Protein AF-A0A447TQF1-F1 (afdb_monomer)

Solvent-accessible surface area (backbone atoms only — not comparable to full-atom values): 4967 Å² total; per-residue (Å²): 90,93,69,52,63,80,44,43,64,60,51,44,55,49,49,43,55,48,39,55,53,33,35,79,74,64,78,34,52,74,68,57,34,49,54,50,41,54,52,42,51,53,49,46,52,51,39,72,77,44,55,66,61,61,64,77,42,90,44,78,46,50,64,58,40,53,47,51,53,36,27,75,74,54,40,70,60,27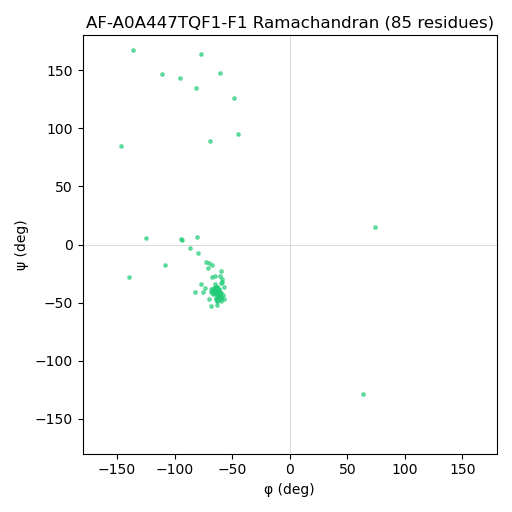,47,59,70,62,55,65,86,71,132

Structure (mmCIF, N/CA/C/O backbone):
data_AF-A0A447TQF1-F1
#
_entry.id   AF-A0A447TQF1-F1
#
loop_
_atom_site.group_PDB
_atom_site.id
_atom_site.type_symbol
_atom_site.label_atom_id
_atom_site.label_alt_id
_atom_site.label_comp_id
_atom_site.label_asym_id
_atom_site.label_entity_id
_atom_site.label_seq_id
_atom_site.pdbx_PDB_ins_code
_atom_site.Cartn_x
_atom_site.Cartn_y
_atom_site.Cartn_z
_atom_site.occupancy
_atom_site.B_iso_or_equiv
_atom_site.auth_seq_id
_atom_site.auth_comp_id
_atom_site.auth_asym_id
_atom_site.auth_atom_id
_atom_site.pdbx_PDB_model_num
ATOM 1 N N . MET A 1 1 ? 18.382 -3.025 -6.260 1.00 59.31 1 MET A N 1
ATOM 2 C CA . MET A 1 1 ? 17.794 -4.387 -6.142 1.00 59.31 1 MET A CA 1
ATOM 3 C C . MET A 1 1 ? 18.101 -5.251 -7.362 1.00 59.31 1 MET A C 1
ATOM 5 O O . MET A 1 1 ? 17.865 -4.792 -8.471 1.00 59.31 1 MET A O 1
ATOM 9 N N . ARG A 1 2 ? 18.617 -6.483 -7.214 1.00 61.31 2 ARG A N 1
ATOM 10 C CA . ARG A 1 2 ? 18.923 -7.359 -8.376 1.00 61.31 2 ARG A CA 1
ATOM 11 C C . ARG A 1 2 ? 17.987 -8.565 -8.564 1.00 61.31 2 ARG A C 1
ATOM 13 O O . ARG A 1 2 ? 17.938 -9.075 -9.679 1.00 61.31 2 ARG A O 1
ATOM 20 N N . PHE A 1 3 ? 17.217 -8.990 -7.554 1.00 63.16 3 PHE A N 1
ATOM 21 C CA . PHE A 1 3 ? 16.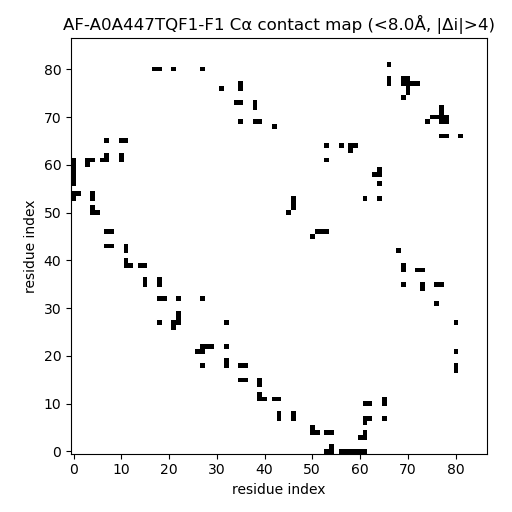375 -10.200 -7.659 1.00 63.16 3 PHE A CA 1
ATOM 22 C C . PHE A 1 3 ? 14.977 -10.089 -7.017 1.00 63.16 3 PHE A C 1
ATOM 24 O O . PHE A 1 3 ? 14.039 -10.702 -7.528 1.00 63.16 3 PHE A O 1
ATOM 31 N N . ASP A 1 4 ? 14.800 -9.249 -5.992 1.00 71.81 4 ASP A N 1
ATOM 32 C CA . ASP A 1 4 ? 13.580 -9.250 -5.160 1.00 71.81 4 ASP A CA 1
ATOM 33 C C . ASP A 1 4 ? 12.371 -8.534 -5.780 1.00 71.81 4 ASP A C 1
ATOM 35 O O . ASP A 1 4 ? 11.260 -8.668 -5.282 1.00 71.81 4 ASP A O 1
ATOM 39 N N . TYR A 1 5 ? 12.530 -7.847 -6.919 1.00 76.69 5 TYR A N 1
ATOM 40 C CA . TYR A 1 5 ? 11.402 -7.221 -7.633 1.00 76.69 5 TYR A CA 1
ATOM 41 C C . TYR A 1 5 ? 10.330 -8.238 -8.059 1.00 76.69 5 TYR A C 1
ATOM 43 O O . TYR A 1 5 ? 9.171 -7.885 -8.251 1.00 76.69 5 TYR A O 1
ATOM 51 N N . ARG A 1 6 ? 10.704 -9.519 -8.186 1.00 81.44 6 ARG A N 1
ATOM 52 C CA . ARG A 1 6 ? 9.770 -10.621 -8.462 1.00 81.44 6 ARG A CA 1
ATOM 53 C C . ARG A 1 6 ? 8.813 -10.896 -7.304 1.00 81.44 6 ARG A C 1
ATOM 55 O O . ARG A 1 6 ? 7.815 -11.572 -7.519 1.00 81.44 6 ARG A O 1
ATOM 62 N N . LEU A 1 7 ? 9.141 -10.411 -6.106 1.00 87.62 7 LEU A N 1
ATOM 63 C CA . LEU A 1 7 ? 8.323 -10.525 -4.903 1.00 87.62 7 LEU A CA 1
ATOM 64 C C . LEU A 1 7 ? 7.414 -9.307 -4.687 1.00 87.62 7 LEU A C 1
ATOM 66 O O . LEU A 1 7 ? 6.718 -9.248 -3.679 1.00 87.62 7 LEU A O 1
ATOM 70 N N . ALA A 1 8 ? 7.396 -8.345 -5.617 1.00 88.25 8 ALA A N 1
ATOM 71 C CA . ALA A 1 8 ? 6.600 -7.126 -5.498 1.00 88.25 8 ALA A CA 1
ATOM 72 C C . ALA A 1 8 ? 5.106 -7.410 -5.326 1.00 88.25 8 ALA A C 1
ATOM 74 O O . ALA A 1 8 ? 4.461 -6.817 -4.468 1.00 88.25 8 ALA A O 1
ATOM 75 N N . GLU A 1 9 ? 4.555 -8.350 -6.096 1.00 91.06 9 GLU A N 1
ATOM 76 C CA . GLU A 1 9 ? 3.141 -8.712 -5.970 1.00 91.06 9 GLU A CA 1
ATOM 77 C C . GLU A 1 9 ? 2.840 -9.326 -4.596 1.00 91.06 9 GLU A C 1
ATOM 79 O O . GLU A 1 9 ? 1.829 -9.005 -3.976 1.00 91.06 9 GLU A O 1
ATOM 84 N N . GLN A 1 10 ? 3.732 -10.181 -4.095 1.00 92.50 10 GLN A N 1
ATOM 85 C CA . GLN A 1 10 ? 3.601 -10.834 -2.796 1.00 92.50 10 GLN A CA 1
ATOM 86 C C . GLN A 1 10 ? 3.704 -9.822 -1.651 1.00 92.50 10 GLN A C 1
ATOM 88 O O . GLN A 1 10 ? 2.912 -9.901 -0.712 1.00 92.50 10 GLN A O 1
ATOM 93 N N . ASP A 1 11 ? 4.632 -8.867 -1.736 1.00 91.06 11 ASP A N 1
ATOM 94 C CA . ASP A 1 11 ? 4.798 -7.806 -0.739 1.00 91.06 11 ASP A CA 1
ATOM 95 C C . ASP A 1 11 ? 3.582 -6.863 -0.710 1.00 91.06 11 ASP A C 1
ATOM 97 O O . ASP A 1 11 ? 3.053 -6.556 0.360 1.00 91.06 11 ASP A O 1
ATOM 101 N N . ILE A 1 12 ? 3.040 -6.504 -1.880 1.00 92.00 12 ILE A N 1
ATOM 102 C CA . ILE A 1 12 ? 1.820 -5.692 -2.000 1.00 92.00 12 ILE A CA 1
ATOM 103 C C . ILE A 1 12 ? 0.609 -6.421 -1.403 1.00 92.00 12 ILE A C 1
ATOM 105 O O . ILE A 1 12 ? -0.117 -5.854 -0.584 1.00 92.00 12 ILE A O 1
ATOM 109 N N . VAL A 1 13 ? 0.394 -7.692 -1.758 1.00 92.88 13 VAL A N 1
ATOM 110 C CA . VAL A 1 13 ? -0.715 -8.494 -1.208 1.00 92.88 13 VAL A CA 1
ATOM 111 C C . VAL A 1 13 ? -0.557 -8.685 0.304 1.00 92.88 13 VAL A C 1
ATOM 113 O O . VAL A 1 13 ? -1.534 -8.564 1.049 1.00 92.88 13 VAL A O 1
ATOM 116 N N . GLY A 1 14 ? 0.670 -8.928 0.773 1.00 92.94 14 GLY A N 1
ATOM 117 C CA . GLY A 1 14 ? 0.994 -8.990 2.196 1.00 92.94 14 GLY A CA 1
ATOM 118 C C . GLY A 1 14 ? 0.678 -7.680 2.919 1.00 92.94 14 GLY A C 1
ATOM 119 O O . GLY A 1 14 ? 0.068 -7.703 3.988 1.00 92.94 14 GLY A O 1
ATOM 120 N N . SER A 1 15 ? 0.986 -6.541 2.299 1.00 92.38 15 SER A N 1
ATOM 121 C CA . SER A 1 15 ? 0.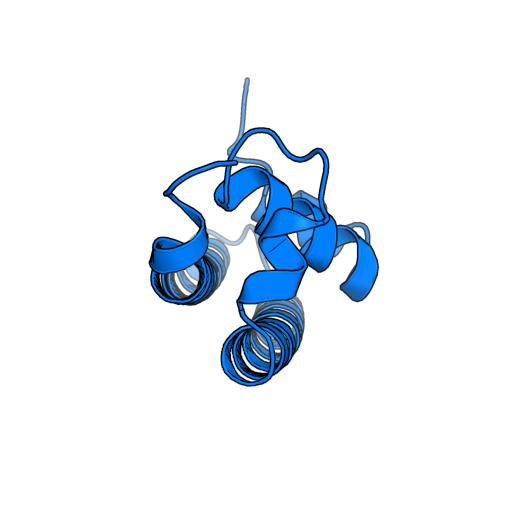675 -5.208 2.826 1.00 92.38 15 SER A CA 1
ATOM 122 C C . SER A 1 15 ? -0.833 -4.947 2.911 1.00 92.38 15 SER A C 1
ATOM 124 O O . SER A 1 15 ? -1.302 -4.380 3.900 1.00 92.38 15 SER A O 1
ATOM 126 N N . VAL A 1 16 ? -1.630 -5.426 1.945 1.00 93.44 16 VAL A N 1
ATOM 127 C CA . VAL A 1 16 ? -3.102 -5.359 2.024 1.00 93.44 16 VAL A CA 1
ATOM 128 C C . VAL A 1 16 ? -3.609 -6.178 3.210 1.00 93.44 16 VAL A C 1
ATOM 130 O O . VAL A 1 16 ? -4.401 -5.676 4.010 1.00 93.44 16 VAL A O 1
ATOM 133 N N . ALA A 1 17 ? -3.140 -7.418 3.366 1.00 93.62 17 ALA A N 1
ATOM 134 C CA . ALA A 1 17 ? -3.528 -8.268 4.491 1.00 93.62 17 ALA A CA 1
ATOM 135 C C . ALA A 1 17 ? -3.135 -7.643 5.843 1.00 93.62 17 ALA A C 1
ATOM 137 O O . ALA A 1 17 ? -3.935 -7.636 6.781 1.00 93.62 17 ALA A O 1
ATOM 138 N N . TRP A 1 18 ? -1.941 -7.053 5.922 1.00 92.88 18 TRP A N 1
ATOM 139 C CA . TRP A 1 18 ? -1.473 -6.335 7.104 1.00 92.88 18 TRP A CA 1
ATOM 140 C C . TRP A 1 18 ? -2.339 -5.114 7.424 1.00 92.88 18 TRP A C 1
ATOM 142 O O . TRP A 1 18 ? -2.758 -4.949 8.568 1.00 92.88 18 TRP A O 1
ATOM 152 N N . SER A 1 19 ? -2.703 -4.308 6.421 1.00 92.75 19 SER A N 1
ATOM 153 C CA . SER A 1 19 ? -3.593 -3.155 6.619 1.00 92.75 19 SER A CA 1
ATOM 154 C C . SER A 1 19 ? -4.941 -3.560 7.231 1.00 92.75 19 SER A C 1
ATOM 156 O O . SER A 1 19 ? -5.457 -2.870 8.108 1.00 92.75 19 SER A O 1
ATOM 158 N N . LYS A 1 20 ? -5.478 -4.729 6.851 1.00 93.25 20 LYS A N 1
ATOM 159 C CA . LYS A 1 20 ? -6.706 -5.294 7.434 1.00 93.25 20 LYS A CA 1
ATOM 160 C C . LYS A 1 20 ? -6.501 -5.709 8.888 1.00 93.25 20 LYS A C 1
ATOM 162 O O . LYS A 1 20 ? -7.367 -5.441 9.716 1.00 93.25 20 LYS A O 1
ATOM 167 N N . ALA A 1 21 ? -5.354 -6.301 9.221 1.00 93.00 21 ALA A N 1
ATOM 168 C CA . ALA A 1 21 ? -5.005 -6.619 10.605 1.00 93.00 21 ALA A CA 1
ATOM 169 C C . ALA A 1 21 ? -4.873 -5.354 11.473 1.00 93.00 21 ALA A C 1
ATOM 171 O O . ALA A 1 21 ? -5.319 -5.346 12.614 1.00 93.00 21 ALA A O 1
ATOM 172 N N . LEU A 1 22 ? -4.345 -4.253 10.934 1.00 91.56 22 LEU A N 1
ATOM 173 C CA . LEU A 1 22 ? -4.250 -2.985 11.666 1.00 91.56 22 LEU A CA 1
ATOM 174 C C . LEU A 1 22 ? -5.619 -2.372 12.009 1.00 91.56 22 LEU A C 1
ATOM 176 O O . LEU A 1 22 ? -5.733 -1.673 13.018 1.00 91.56 22 LEU A O 1
ATOM 180 N N . VAL A 1 23 ? -6.667 -2.655 11.228 1.00 93.69 23 VAL A N 1
ATOM 181 C CA . VAL A 1 23 ? -8.046 -2.268 11.580 1.00 93.69 23 VAL A CA 1
ATOM 182 C C . VAL A 1 23 ? -8.548 -3.053 12.785 1.00 93.69 23 VAL A C 1
ATOM 184 O O . VAL A 1 23 ? -9.178 -2.478 13.670 1.00 93.69 23 VAL A O 1
ATOM 187 N N . THR A 1 24 ? -8.253 -4.356 12.863 1.00 92.88 24 THR A N 1
ATOM 188 C CA . THR A 1 24 ? -8.763 -5.200 13.959 1.00 92.88 24 THR A CA 1
ATOM 189 C C . THR A 1 24 ? -8.171 -4.822 15.315 1.00 92.88 24 THR A C 1
ATOM 191 O O . THR A 1 24 ? -8.838 -4.987 16.334 1.00 92.88 24 THR A O 1
ATOM 194 N N . VAL A 1 25 ? -6.957 -4.265 15.328 1.00 92.69 25 VAL A N 1
ATOM 195 C CA . VAL A 1 25 ? -6.297 -3.739 16.535 1.00 92.69 25 VAL A CA 1
ATOM 196 C C . VAL A 1 25 ? -6.517 -2.234 16.748 1.00 92.69 25 VAL A C 1
ATOM 198 O O . VAL A 1 25 ? -5.950 -1.661 17.674 1.00 92.69 25 VAL A O 1
ATOM 201 N N . GLY A 1 26 ? -7.338 -1.583 15.914 1.00 90.38 26 GLY A N 1
ATOM 202 C CA . GLY A 1 26 ? -7.717 -0.174 16.067 1.00 90.38 26 GLY A CA 1
ATOM 203 C C . GLY A 1 26 ? -6.630 0.844 15.707 1.00 90.38 26 GLY A C 1
ATOM 204 O O . GLY A 1 26 ? -6.756 2.014 16.061 1.00 90.38 26 GLY A O 1
ATOM 205 N N . VAL A 1 27 ? -5.568 0.428 15.010 1.00 90.88 27 VAL A N 1
ATOM 206 C CA . VAL A 1 27 ? -4.526 1.340 14.507 1.00 90.88 27 VAL A CA 1
ATOM 207 C C . VAL A 1 27 ? -5.039 2.114 13.293 1.00 90.88 27 VAL A C 1
ATOM 209 O O . VAL A 1 27 ? -4.788 3.314 13.183 1.00 90.88 27 VAL A O 1
ATOM 212 N N . LEU A 1 28 ? -5.774 1.447 12.400 1.00 92.12 28 LEU A N 1
ATOM 213 C CA . LEU A 1 28 ? -6.407 2.058 11.231 1.00 92.12 28 LEU A CA 1
ATOM 214 C C . LEU A 1 28 ? -7.929 2.076 11.369 1.00 92.12 28 LEU A C 1
ATOM 216 O O . LEU A 1 28 ? -8.529 1.145 11.907 1.00 92.12 28 LEU A O 1
ATOM 220 N N . THR A 1 29 ? -8.567 3.112 10.831 1.00 94.81 29 THR A N 1
ATOM 221 C CA . THR A 1 29 ? -10.012 3.088 10.580 1.00 94.81 29 THR A CA 1
ATOM 222 C C . THR A 1 29 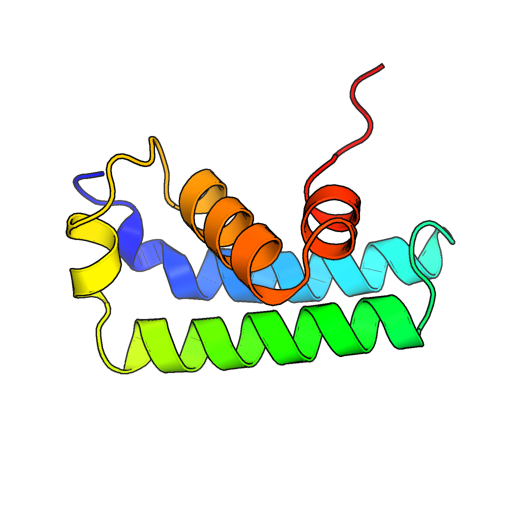? -10.330 2.256 9.333 1.00 94.81 29 THR A C 1
ATOM 224 O O . THR A 1 29 ? -9.457 1.976 8.509 1.00 94.81 29 THR A O 1
ATOM 227 N N . ALA A 1 30 ? -11.596 1.866 9.163 1.00 94.06 30 ALA A N 1
ATOM 228 C CA . ALA A 1 30 ? -12.032 1.157 7.960 1.00 94.06 30 ALA A CA 1
ATOM 229 C C . ALA A 1 30 ? -11.830 1.998 6.683 1.00 94.06 30 ALA A C 1
ATOM 231 O O . ALA A 1 30 ? -11.405 1.466 5.660 1.00 94.06 30 ALA A O 1
ATOM 232 N N . ASP A 1 31 ? -12.073 3.311 6.748 1.00 94.50 31 ASP A N 1
ATOM 233 C CA . ASP A 1 31 ? -11.831 4.231 5.630 1.00 94.50 31 ASP A CA 1
ATOM 234 C C . ASP A 1 31 ? -10.338 4.365 5.300 1.00 94.50 31 ASP A C 1
ATOM 236 O O . ASP A 1 31 ? -9.955 4.315 4.132 1.00 94.50 31 ASP A O 1
ATOM 240 N N . GLU A 1 32 ? -9.482 4.476 6.319 1.00 93.06 32 GLU A N 1
ATOM 241 C CA . GLU A 1 32 ? -8.024 4.501 6.158 1.00 93.06 32 GLU A CA 1
ATOM 242 C C . GLU A 1 32 ? -7.511 3.208 5.504 1.00 93.06 32 GLU A C 1
ATOM 244 O O . GLU A 1 32 ? -6.709 3.243 4.570 1.00 93.06 32 GLU A O 1
ATOM 249 N N . GLN A 1 33 ? -8.004 2.052 5.949 1.00 94.75 33 GLN A N 1
ATOM 250 C CA . GLN A 1 33 ? -7.638 0.769 5.356 1.00 94.75 33 GLN A CA 1
ATOM 251 C C . GLN A 1 33 ? -8.106 0.654 3.908 1.00 94.75 33 GLN A C 1
ATOM 253 O O . GLN A 1 33 ? -7.348 0.181 3.063 1.00 94.75 33 GLN A O 1
ATOM 258 N N . ARG A 1 34 ? -9.318 1.123 3.603 1.00 94.94 34 ARG A N 1
ATOM 259 C CA . ARG A 1 34 ? -9.839 1.126 2.238 1.00 94.94 34 ARG A CA 1
ATOM 260 C C . ARG A 1 34 ? -8.981 1.984 1.307 1.00 94.94 34 ARG A C 1
ATOM 262 O O . ARG A 1 34 ? -8.645 1.528 0.220 1.00 94.94 34 ARG A O 1
ATOM 269 N N . GLN A 1 35 ? -8.575 3.178 1.741 1.00 94.12 35 GLN A N 1
ATOM 270 C CA . GLN A 1 35 ? -7.680 4.042 0.960 1.00 94.12 35 GLN A CA 1
ATOM 271 C C . GLN A 1 35 ? -6.316 3.383 0.708 1.00 94.12 35 GLN A C 1
ATOM 273 O O . GLN A 1 35 ? -5.782 3.468 -0.398 1.00 94.12 35 GLN A O 1
ATOM 278 N N . LEU A 1 36 ? -5.762 2.694 1.711 1.00 93.25 36 LEU A N 1
ATOM 279 C CA . LEU A 1 36 ? -4.519 1.932 1.563 1.00 93.25 36 LEU A CA 1
ATOM 280 C C . LEU A 1 36 ? -4.666 0.778 0.573 1.00 93.25 36 LEU A C 1
ATOM 282 O O . LEU A 1 36 ? -3.808 0.602 -0.287 1.00 93.25 36 LEU A O 1
ATOM 286 N N . GLU A 1 37 ? -5.745 0.004 0.676 1.00 95.00 37 GLU A N 1
ATOM 287 C CA . GLU A 1 37 ? -6.018 -1.114 -0.227 1.00 95.00 37 GLU A CA 1
ATOM 288 C C . GLU A 1 37 ? -6.232 -0.637 -1.667 1.00 95.00 37 GLU A C 1
ATOM 290 O O . GLU A 1 37 ? -5.696 -1.239 -2.594 1.00 95.00 37 GLU A O 1
ATOM 295 N N . GLU A 1 38 ? -6.945 0.471 -1.873 1.00 95.38 38 GLU A N 1
ATOM 296 C CA . GLU A 1 38 ? -7.100 1.088 -3.194 1.00 95.38 38 GLU A CA 1
ATOM 297 C C . GLU A 1 38 ? -5.738 1.517 -3.771 1.00 95.38 38 GLU A C 1
ATOM 299 O O . GLU A 1 38 ? -5.415 1.166 -4.908 1.00 95.38 38 GLU A O 1
ATOM 304 N N . ALA A 1 39 ? -4.888 2.184 -2.984 1.00 94.19 39 ALA A N 1
ATOM 305 C CA . ALA A 1 39 ? -3.554 2.596 -3.427 1.00 94.19 39 ALA A CA 1
ATOM 306 C C . ALA A 1 39 ? -2.617 1.410 -3.723 1.00 94.19 39 ALA A C 1
ATOM 308 O O . ALA A 1 39 ? -1.883 1.438 -4.715 1.00 94.19 39 ALA A O 1
ATOM 309 N N . LEU A 1 40 ? -2.658 0.363 -2.894 1.00 94.25 40 LEU A N 1
ATOM 310 C CA . LEU A 1 40 ? -1.897 -0.876 -3.080 1.00 94.25 40 LEU A CA 1
ATOM 311 C C . LEU A 1 40 ? -2.349 -1.638 -4.329 1.00 94.25 40 LEU A C 1
ATOM 313 O O . LEU A 1 40 ? -1.508 -2.129 -5.074 1.00 94.25 40 LEU A O 1
ATOM 317 N N . ASN A 1 41 ? -3.654 -1.697 -4.601 1.00 94.31 41 ASN A N 1
ATOM 318 C CA . ASN A 1 41 ? -4.177 -2.324 -5.816 1.00 94.31 41 ASN A CA 1
ATOM 319 C C . ASN A 1 41 ? -3.775 -1.547 -7.076 1.00 94.31 41 ASN A C 1
ATOM 321 O O . ASN A 1 41 ? -3.391 -2.156 -8.070 1.00 94.31 41 ASN A O 1
ATOM 325 N N . VAL A 1 42 ? -3.791 -0.211 -7.034 1.00 94.38 42 VAL A N 1
ATOM 326 C CA . VAL A 1 42 ? -3.263 0.607 -8.139 1.00 94.38 42 VAL A CA 1
ATOM 327 C C . VAL A 1 42 ? -1.773 0.328 -8.352 1.00 94.38 42 VAL A C 1
ATOM 329 O O . VAL A 1 42 ? -1.341 0.134 -9.486 1.00 94.38 42 VAL A O 1
ATOM 332 N N . LEU A 1 43 ? -0.990 0.257 -7.271 1.00 92.44 43 LEU A N 1
ATOM 333 C CA . LEU A 1 43 ? 0.431 -0.078 -7.351 1.00 92.44 43 LEU A CA 1
ATOM 334 C C . LEU A 1 43 ? 0.658 -1.489 -7.917 1.00 92.44 43 LEU A C 1
ATOM 336 O O . LEU A 1 43 ? 1.579 -1.687 -8.705 1.00 92.44 43 LEU A O 1
ATOM 340 N N . LEU A 1 44 ? -0.190 -2.458 -7.563 1.00 93.12 44 LEU A N 1
ATOM 341 C CA . LEU A 1 44 ? -0.125 -3.821 -8.091 1.00 93.12 44 LEU A CA 1
ATOM 342 C C . LEU A 1 44 ? -0.284 -3.840 -9.612 1.00 93.12 44 LEU A C 1
ATOM 344 O O . LEU A 1 44 ? 0.496 -4.486 -10.309 1.00 93.12 44 LEU A O 1
ATOM 348 N N . GLU A 1 45 ? -1.270 -3.109 -10.128 1.00 94.06 45 GLU A N 1
ATOM 349 C CA . GLU A 1 45 ? -1.518 -3.015 -11.566 1.00 94.06 45 GLU A CA 1
ATOM 350 C C . GLU A 1 45 ? -0.372 -2.287 -12.290 1.00 94.06 45 GLU A C 1
ATOM 352 O O . GLU A 1 45 ? 0.057 -2.728 -13.357 1.00 94.06 45 GLU A O 1
ATOM 357 N N . GLU A 1 46 ? 0.204 -1.239 -11.687 1.00 91.44 46 GLU A N 1
ATOM 358 C CA . GLU A 1 46 ? 1.410 -0.571 -12.204 1.00 91.44 46 GLU A CA 1
ATOM 359 C C . GLU A 1 46 ? 2.599 -1.543 -12.288 1.00 91.44 46 GLU A C 1
ATOM 361 O O . GLU A 1 46 ? 3.292 -1.595 -13.310 1.00 91.44 46 GLU A O 1
ATOM 366 N N . VAL A 1 47 ? 2.826 -2.339 -11.239 1.00 90.69 47 VAL A N 1
ATOM 367 C CA . VAL A 1 47 ? 3.889 -3.3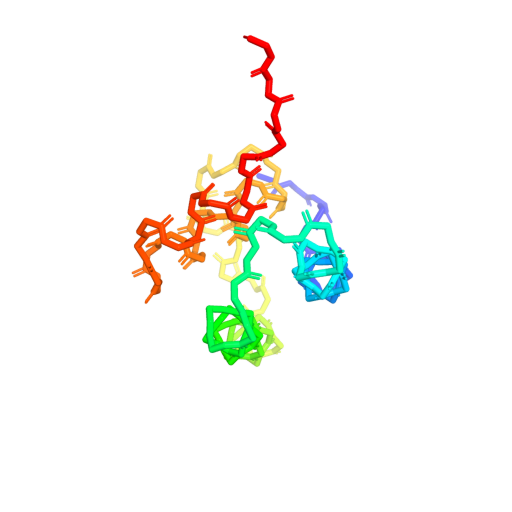55 -11.191 1.00 90.69 47 VAL A CA 1
ATOM 368 C C . VAL A 1 47 ? 3.657 -4.450 -12.228 1.00 90.69 47 VAL A C 1
ATOM 370 O O . VAL A 1 47 ? 4.604 -4.846 -12.901 1.00 90.69 47 VAL A O 1
ATOM 373 N N . ARG A 1 48 ? 2.419 -4.916 -12.413 1.00 89.56 48 ARG A N 1
ATOM 374 C CA . ARG A 1 48 ? 2.080 -5.923 -13.433 1.00 89.56 48 ARG A CA 1
ATOM 375 C C . ARG A 1 48 ? 2.282 -5.406 -14.849 1.00 89.56 48 ARG A C 1
ATOM 377 O O . ARG A 1 48 ? 2.792 -6.134 -15.698 1.00 89.56 48 ARG A O 1
ATOM 384 N N . ALA A 1 49 ? 1.908 -4.153 -15.099 1.00 92.62 49 ALA A N 1
ATOM 385 C CA . ALA A 1 49 ? 2.082 -3.517 -16.398 1.00 92.62 49 ALA A CA 1
ATOM 386 C C . ALA A 1 49 ? 3.563 -3.276 -16.728 1.00 92.62 49 ALA A C 1
ATOM 388 O O . ALA A 1 49 ? 3.975 -3.433 -17.878 1.00 92.62 49 ALA A O 1
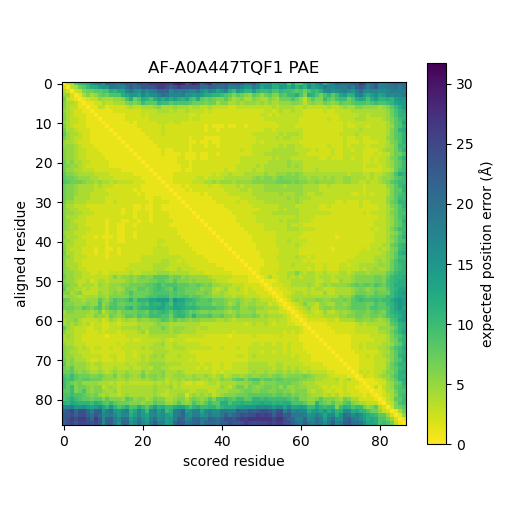ATOM 389 N N . ASN A 1 50 ? 4.374 -2.904 -15.733 1.00 89.44 50 ASN A N 1
ATOM 390 C CA . ASN A 1 50 ? 5.803 -2.675 -15.912 1.00 89.44 50 ASN A CA 1
ATOM 391 C C . ASN A 1 50 ? 6.610 -3.070 -14.660 1.00 89.44 50 ASN A C 1
ATOM 393 O O . ASN A 1 50 ? 6.967 -2.202 -13.857 1.00 89.44 50 ASN A O 1
ATOM 397 N N . PRO A 1 51 ? 6.980 -4.352 -14.502 1.00 84.44 51 PRO A N 1
ATOM 398 C CA . PRO A 1 51 ? 7.722 -4.812 -13.325 1.00 84.44 51 PRO A CA 1
ATOM 399 C C . PRO A 1 51 ? 9.172 -4.309 -13.314 1.00 84.44 51 PRO A C 1
ATOM 401 O O . PRO A 1 51 ? 9.812 -4.245 -12.266 1.00 84.44 51 PRO A O 1
ATOM 404 N N . GLN A 1 52 ? 9.705 -3.907 -14.473 1.00 84.31 52 GLN A N 1
ATOM 405 C CA . GLN A 1 52 ? 11.069 -3.391 -14.592 1.00 84.31 52 GLN A CA 1
ATOM 406 C C . GLN A 1 52 ? 11.228 -1.984 -14.001 1.00 84.31 52 GLN A C 1
ATOM 408 O O . GLN A 1 52 ? 12.356 -1.580 -13.728 1.00 84.31 52 GLN A O 1
ATOM 413 N N . GLN A 1 53 ? 10.134 -1.257 -13.739 1.00 83.56 53 GLN A N 1
ATOM 414 C CA . GLN A 1 53 ? 10.190 0.067 -13.106 1.00 83.56 53 GLN A CA 1
ATOM 415 C C . GLN A 1 53 ? 10.864 0.036 -11.722 1.00 83.56 53 GLN A C 1
ATOM 417 O O . GLN A 1 53 ? 11.506 1.000 -11.317 1.00 83.56 53 GLN A O 1
ATOM 422 N N . ILE A 1 54 ? 10.758 -1.092 -11.009 1.00 84.44 54 ILE A N 1
ATOM 423 C CA . ILE A 1 54 ? 11.366 -1.295 -9.687 1.00 84.44 54 ILE A CA 1
ATOM 424 C C . ILE A 1 54 ? 12.897 -1.255 -9.796 1.00 84.44 54 ILE A C 1
ATOM 426 O O . ILE A 1 54 ? 13.576 -0.736 -8.916 1.00 84.44 54 ILE A O 1
ATOM 430 N N . LEU A 1 55 ? 13.451 -1.743 -10.913 1.00 81.88 55 LEU A N 1
ATOM 431 C CA . LEU A 1 55 ? 14.896 -1.764 -11.164 1.00 81.88 55 LEU A CA 1
ATOM 432 C C . LEU A 1 55 ? 15.486 -0.368 -11.395 1.00 81.88 55 LEU A C 1
ATOM 434 O O . LEU A 1 55 ? 16.703 -0.217 -11.344 1.00 81.88 55 LEU A O 1
ATOM 438 N N . GLN A 1 56 ? 14.643 0.633 -11.661 1.00 81.75 56 GLN A N 1
ATOM 439 C CA . GLN A 1 56 ? 15.049 2.031 -11.825 1.00 81.75 56 GLN A CA 1
ATOM 440 C C . GLN A 1 56 ? 15.112 2.784 -10.489 1.00 81.75 56 GLN A C 1
ATOM 442 O O . GLN A 1 56 ? 15.458 3.961 -10.474 1.00 81.75 56 GLN A O 1
ATOM 447 N N . SER A 1 57 ? 14.744 2.137 -9.380 1.00 82.25 57 SER A N 1
ATOM 448 C CA . SER A 1 57 ? 14.772 2.736 -8.051 1.00 82.25 57 SER A CA 1
ATOM 449 C C . SER A 1 57 ? 16.062 2.408 -7.302 1.00 82.25 57 SER A C 1
ATOM 451 O O . SER A 1 57 ? 16.553 1.278 -7.347 1.00 82.25 57 SER A O 1
ATOM 453 N N . ASP A 1 58 ? 16.538 3.389 -6.535 1.00 81.50 58 ASP A N 1
ATOM 454 C CA . ASP A 1 58 ? 17.654 3.252 -5.593 1.00 81.50 58 ASP A CA 1
ATOM 455 C C . ASP A 1 58 ? 17.249 2.613 -4.253 1.00 81.50 58 ASP A C 1
ATOM 457 O O . ASP A 1 58 ? 18.056 2.560 -3.326 1.00 81.50 58 ASP A O 1
ATOM 461 N N . ALA A 1 59 ? 16.006 2.138 -4.116 1.00 82.50 59 ALA A N 1
ATOM 462 C CA . ALA A 1 59 ? 15.564 1.478 -2.895 1.00 82.50 59 ALA A CA 1
ATOM 463 C C . ALA A 1 59 ? 16.392 0.206 -2.597 1.00 82.50 59 ALA A C 1
ATOM 465 O O . ALA A 1 59 ? 16.869 -0.497 -3.500 1.00 82.50 59 ALA A O 1
ATOM 466 N N . GLU A 1 60 ? 16.567 -0.072 -1.303 1.00 80.94 60 GLU A N 1
ATOM 467 C CA . GLU A 1 60 ? 17.390 -1.173 -0.791 1.00 80.94 60 GLU A CA 1
ATOM 468 C C . GLU A 1 60 ? 16.772 -2.539 -1.124 1.00 80.94 60 GLU A C 1
ATOM 470 O O . GLU A 1 60 ? 17.411 -3.376 -1.769 1.00 80.94 60 GLU A O 1
ATOM 475 N N . ASP A 1 61 ? 15.498 -2.712 -0.766 1.00 83.69 61 ASP A N 1
ATOM 476 C CA . ASP A 1 61 ? 14.694 -3.912 -0.981 1.00 83.69 61 ASP A CA 1
ATOM 477 C C . ASP A 1 61 ? 13.276 -3.587 -1.485 1.00 83.69 61 ASP A C 1
ATOM 479 O O . ASP A 1 61 ? 12.824 -2.436 -1.482 1.00 83.69 61 ASP A O 1
ATOM 483 N N . ILE A 1 62 ? 12.565 -4.617 -1.960 1.00 86.31 62 ILE A N 1
ATOM 484 C CA . ILE A 1 62 ? 11.229 -4.436 -2.539 1.00 86.31 62 ILE A CA 1
ATOM 485 C C . ILE A 1 62 ? 10.237 -3.835 -1.539 1.00 86.31 62 ILE A C 1
ATOM 487 O O . ILE A 1 62 ? 9.385 -3.042 -1.932 1.00 86.31 62 ILE A O 1
ATOM 491 N N . HIS A 1 63 ? 10.397 -4.158 -0.258 1.00 86.56 63 HIS A N 1
ATOM 492 C CA . HIS A 1 63 ? 9.543 -3.665 0.811 1.00 86.56 63 HIS A CA 1
ATOM 493 C C . HIS A 1 63 ? 9.650 -2.142 0.947 1.00 86.56 63 HIS A C 1
ATOM 495 O O . HIS A 1 63 ? 8.657 -1.428 0.823 1.00 86.56 63 HIS A O 1
ATOM 501 N N . SER A 1 64 ? 10.874 -1.624 1.057 1.00 86.38 64 SER A N 1
ATOM 502 C CA . SER A 1 64 ? 11.171 -0.189 1.113 1.00 86.38 64 SER A CA 1
ATOM 503 C C . SER A 1 64 ? 10.672 0.550 -0.132 1.00 86.38 64 SER A C 1
ATOM 505 O O . SER A 1 64 ? 10.265 1.711 -0.061 1.00 86.38 64 SER A O 1
ATOM 507 N N . TRP A 1 65 ? 10.674 -0.113 -1.293 1.00 90.50 65 TRP A N 1
ATOM 508 C CA . TRP A 1 65 ? 10.106 0.453 -2.517 1.00 90.50 65 TRP A CA 1
ATOM 509 C C . TRP A 1 65 ? 8.582 0.543 -2.473 1.00 90.50 65 TRP A C 1
ATOM 511 O O . TRP A 1 65 ? 8.036 1.600 -2.799 1.00 90.50 65 TRP A O 1
ATOM 521 N N . VAL A 1 66 ? 7.895 -0.527 -2.057 1.00 89.44 66 VAL A N 1
ATOM 522 C CA . VAL A 1 66 ? 6.432 -0.534 -1.909 1.00 89.44 66 VAL A CA 1
ATOM 523 C C . VAL A 1 66 ? 6.005 0.520 -0.890 1.00 89.44 66 VAL A C 1
ATOM 525 O O . VAL A 1 66 ? 5.100 1.302 -1.182 1.00 89.44 66 VAL A O 1
ATOM 528 N N . GLU A 1 67 ? 6.694 0.615 0.250 1.00 89.12 67 GLU A N 1
ATOM 529 C CA . GLU A 1 67 ? 6.454 1.641 1.269 1.00 89.12 67 GLU A CA 1
ATOM 530 C C . GLU A 1 67 ? 6.641 3.057 0.720 1.00 89.12 67 GLU A C 1
ATOM 532 O O . GLU A 1 67 ? 5.762 3.902 0.891 1.00 89.12 67 GLU A O 1
ATOM 537 N N . GLY A 1 68 ? 7.747 3.319 0.016 1.00 89.31 68 GLY A N 1
ATOM 538 C CA . GLY A 1 68 ? 7.997 4.617 -0.611 1.00 89.31 68 GLY A CA 1
ATOM 539 C C . GLY A 1 68 ? 6.878 5.009 -1.576 1.00 89.31 68 GLY A C 1
ATOM 540 O O . GLY A 1 68 ? 6.325 6.103 -1.479 1.00 89.31 68 GLY A O 1
ATOM 541 N N . LYS A 1 69 ? 6.455 4.078 -2.440 1.00 90.62 69 LYS A N 1
ATOM 542 C CA . LYS A 1 69 ? 5.340 4.296 -3.376 1.00 90.62 69 LYS A CA 1
ATOM 543 C C . LYS A 1 69 ? 4.006 4.520 -2.674 1.00 90.62 69 LYS A C 1
ATOM 545 O O . LYS A 1 69 ? 3.206 5.338 -3.127 1.00 90.62 69 LYS A O 1
ATOM 550 N N . LEU A 1 70 ? 3.757 3.817 -1.577 1.00 89.19 70 LEU A N 1
ATOM 551 C CA . LEU A 1 70 ? 2.582 4.016 -0.736 1.00 89.19 70 LEU A CA 1
ATOM 552 C C . LEU A 1 70 ? 2.581 5.410 -0.105 1.00 89.19 70 LEU A C 1
ATOM 554 O O . LEU A 1 70 ? 1.571 6.104 -0.166 1.00 89.19 70 LEU A O 1
ATOM 558 N N . ILE A 1 71 ? 3.707 5.847 0.458 1.00 89.56 71 ILE A N 1
ATOM 559 C CA . ILE A 1 71 ? 3.855 7.186 1.042 1.00 89.56 71 ILE A CA 1
ATOM 560 C C . ILE A 1 71 ? 3.659 8.265 -0.030 1.00 89.56 71 ILE A C 1
ATOM 562 O O . ILE A 1 71 ? 2.978 9.252 0.234 1.00 89.56 71 ILE A O 1
ATOM 566 N N . ASP A 1 72 ? 4.170 8.066 -1.244 1.00 88.62 72 ASP A N 1
ATOM 567 C CA . ASP A 1 72 ? 3.945 8.997 -2.355 1.00 88.62 72 ASP A CA 1
ATOM 568 C C . ASP A 1 72 ? 2.456 9.088 -2.745 1.00 88.62 72 ASP A C 1
ATOM 570 O O . ASP A 1 72 ? 1.970 10.169 -3.081 1.00 88.62 72 ASP A O 1
ATOM 574 N N . LYS A 1 73 ? 1.712 7.971 -2.686 1.00 88.25 73 LYS A N 1
ATOM 575 C CA . LYS A 1 73 ? 0.290 7.905 -3.079 1.00 88.25 73 LYS A CA 1
ATOM 576 C C . LYS A 1 73 ? -0.677 8.384 -1.990 1.00 88.25 73 LYS A C 1
ATOM 578 O O . LYS A 1 73 ? -1.656 9.052 -2.310 1.00 88.25 73 LYS A O 1
ATOM 583 N N . VAL A 1 74 ? -0.441 8.033 -0.724 1.00 88.50 74 VAL A N 1
ATOM 584 C CA . VAL A 1 74 ? -1.380 8.286 0.394 1.00 88.50 74 VAL A CA 1
ATOM 585 C C . VAL A 1 74 ? -0.767 9.073 1.562 1.00 88.50 74 VAL A C 1
ATOM 587 O O . VAL A 1 74 ? -1.404 9.282 2.596 1.00 88.50 74 VAL A O 1
ATOM 590 N N . GLY A 1 75 ? 0.472 9.543 1.429 1.00 88.38 75 GLY A N 1
ATOM 591 C CA . GLY A 1 75 ? 1.121 10.427 2.394 1.00 88.38 75 GLY A CA 1
ATOM 592 C C . GLY A 1 75 ? 1.332 9.785 3.767 1.00 88.38 75 GLY A C 1
ATOM 593 O O 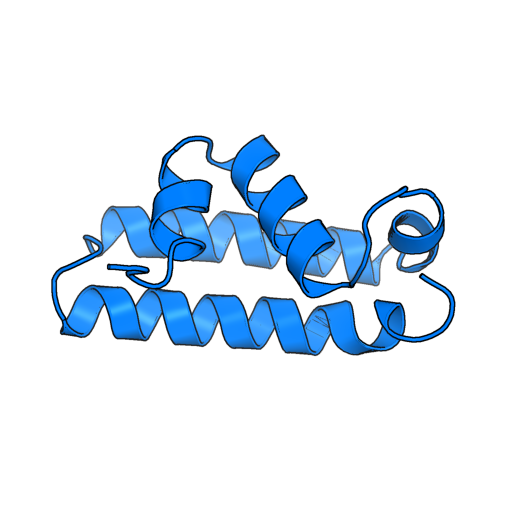. GLY A 1 75 ? 1.886 8.693 3.903 1.00 88.38 75 GLY A O 1
ATOM 594 N N . GLN A 1 76 ? 0.889 10.487 4.815 1.00 84.25 76 GLN A N 1
ATOM 595 C CA . GLN A 1 76 ? 1.033 10.044 6.209 1.00 84.25 76 GLN A CA 1
ATOM 596 C C . GLN A 1 76 ? 0.334 8.712 6.491 1.00 84.25 76 GLN A C 1
ATOM 598 O O . GLN A 1 76 ? 0.775 7.959 7.356 1.00 84.25 76 GLN A O 1
ATOM 603 N N . LEU A 1 77 ? -0.717 8.389 5.736 1.00 84.81 77 LEU A N 1
ATOM 604 C CA . LEU A 1 77 ? -1.418 7.122 5.874 1.00 84.81 77 LEU A CA 1
ATOM 605 C C . LEU A 1 77 ? -0.526 5.932 5.482 1.00 84.81 77 LEU A C 1
ATOM 607 O O . LEU A 1 77 ? -0.530 4.907 6.161 1.00 84.81 77 LEU A O 1
ATOM 611 N N . GLY A 1 78 ? 0.310 6.101 4.453 1.00 82.50 78 GLY A N 1
ATOM 612 C CA . GLY A 1 78 ? 1.307 5.105 4.052 1.00 82.50 78 GLY A CA 1
ATOM 613 C C . GLY A 1 78 ? 2.342 4.880 5.151 1.00 82.50 78 GLY A C 1
ATOM 614 O O . GLY A 1 78 ? 2.633 3.741 5.505 1.00 82.50 78 GLY A O 1
ATOM 615 N N . LYS A 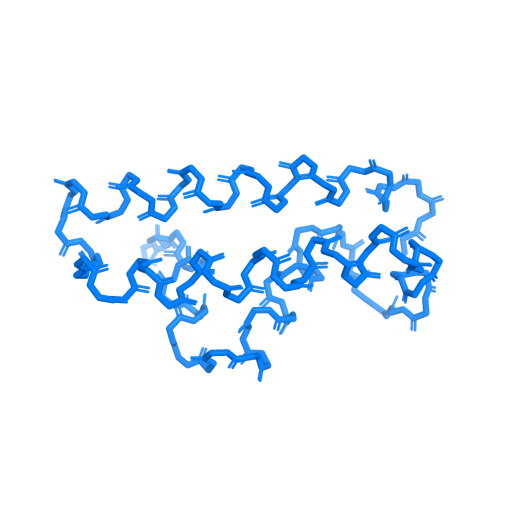1 79 ? 2.807 5.963 5.790 1.00 83.38 79 LYS A N 1
ATOM 616 C CA . LYS A 1 79 ? 3.712 5.873 6.949 1.00 83.38 79 LYS A CA 1
ATOM 617 C C . LYS A 1 79 ? 3.074 5.146 8.127 1.00 83.38 79 LYS A C 1
ATOM 619 O O . LYS A 1 79 ? 3.749 4.374 8.793 1.00 83.38 79 LYS A O 1
ATOM 624 N N . LYS A 1 80 ? 1.782 5.375 8.374 1.00 81.50 80 LYS A N 1
ATOM 625 C CA . LYS A 1 80 ? 1.030 4.750 9.470 1.00 81.50 80 LYS A CA 1
ATOM 626 C C . LYS A 1 80 ? 0.921 3.230 9.315 1.00 81.50 80 LYS A C 1
ATOM 628 O O . LYS A 1 80 ? 0.995 2.522 10.311 1.00 81.50 80 LYS A O 1
ATOM 633 N N . ALA A 1 81 ? 0.770 2.732 8.087 1.00 78.06 81 ALA A N 1
ATOM 634 C CA . ALA A 1 81 ? 0.760 1.294 7.806 1.00 78.06 81 ALA A CA 1
ATOM 635 C C . ALA A 1 81 ? 2.169 0.665 7.816 1.00 78.06 81 ALA A C 1
ATOM 637 O O . ALA A 1 81 ? 2.314 -0.482 8.240 1.00 78.06 81 ALA A O 1
ATOM 638 N N . ALA A 1 82 ? 3.181 1.424 7.376 1.00 71.44 82 ALA A N 1
ATOM 639 C CA . ALA A 1 82 ? 4.589 1.019 7.306 1.00 71.44 82 ALA A CA 1
ATOM 640 C C . ALA A 1 82 ? 5.279 0.967 8.681 1.00 71.44 82 ALA A C 1
ATOM 642 O O . ALA A 1 82 ? 6.067 0.067 8.969 1.00 71.44 82 ALA A O 1
ATOM 643 N N . HIS A 1 83 ? 4.961 1.905 9.581 1.00 66.69 83 HIS A N 1
ATOM 644 C CA . HIS A 1 83 ? 5.484 1.891 10.944 1.00 66.69 83 HIS A CA 1
ATOM 645 C C . HIS A 1 83 ? 4.883 0.716 11.726 1.00 66.69 83 HIS A C 1
ATOM 647 O O . HIS A 1 83 ? 3.896 0.842 12.452 1.00 66.69 83 HIS A O 1
ATOM 653 N N . ARG A 1 84 ? 5.555 -0.441 11.658 1.00 59.94 84 ARG A N 1
ATOM 654 C CA . ARG A 1 84 ? 5.658 -1.315 12.828 1.00 59.94 84 ARG A CA 1
ATOM 655 C C . ARG A 1 84 ? 6.077 -0.406 13.970 1.00 59.94 84 A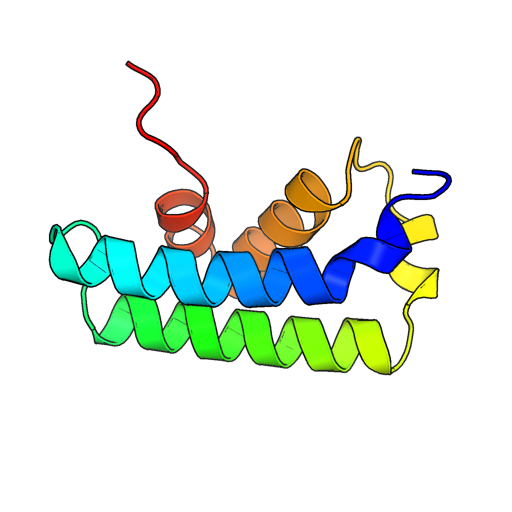RG A C 1
ATOM 657 O O . ARG A 1 84 ? 7.053 0.321 13.824 1.00 59.94 84 ARG A O 1
ATOM 664 N N . THR A 1 85 ? 5.333 -0.425 15.066 1.00 39.53 85 THR A N 1
ATOM 665 C CA . THR A 1 85 ? 5.765 0.132 16.347 1.00 39.53 85 THR A CA 1
ATOM 666 C C . THR A 1 85 ? 7.205 -0.311 16.609 1.00 39.53 85 THR A C 1
ATOM 668 O O . THR A 1 85 ? 7.433 -1.432 17.065 1.00 39.53 85 THR A O 1
ATOM 671 N N . GLN A 1 86 ? 8.179 0.524 16.254 1.00 28.39 86 GLN A N 1
ATOM 672 C CA . GLN A 1 86 ? 9.472 0.493 16.902 1.00 28.39 86 GLN A CA 1
ATOM 673 C C . GLN A 1 86 ? 9.291 1.280 18.204 1.00 28.39 86 GLN A C 1
ATOM 675 O O . GLN A 1 86 ? 8.594 2.300 18.186 1.00 28.39 86 GLN A O 1
ATOM 680 N N . PRO A 1 87 ? 9.793 0.752 19.329 1.00 36.16 87 PRO A N 1
ATOM 681 C CA . PRO A 1 87 ? 9.732 1.430 20.619 1.00 36.16 87 PRO A CA 1
ATOM 682 C C . PRO A 1 87 ? 10.422 2.798 20.596 1.00 36.16 87 PRO A C 1
ATOM 684 O O . PRO A 1 87 ? 11.361 2.982 19.788 1.00 36.16 87 PRO A O 1
#

Radius of gyration: 12.63 Å; Cα contacts (8 Å, |Δi|>4): 87; chains: 1; bounding box: 31×21×37 Å

Sequence (87 aa):
MRFDYRLAEQDIVGSVAWSKALVTVGVLTADEQRQLEEALNVLLEEVRANPQQILQSDAEDIHSWVEGKLIDKVGQLGKKAAHRTQP

pLDDT: mean 85.52, std 12.6, range [28.39, 95.38]

InterPro domains:
  IPR008948 L-Aspartase-like [SSF48557] (2-80)
  IPR009049 Argininosuccinate lyase [PTHR43814] (2-81)
  IPR022761 Fumarate lyase, N-terminal [PF00206] (2-80)
  IPR024083 Fumarase/histidase, N-terminal [G3DSA:1.10.275.10] (1-86)

Mean predicted aligned error: 4.96 Å

Foldseek 3Di:
DPPQLVCLLVLLVVLLVLLVVCVVVPLDPPVLSVQLNVQSVVVNVVCVVPSCVVVVDPDPHSNSVSLVSSCVRPNVSSVSSSDPDDD

Nearest PDB structures (foldseek):
  1tj7-assembly1_A  TM=9.960E-01  e=3.626E-08  Escherichia coli
  6iem-assembly2_G  TM=8.960E-01  e=3.013E-02  Mycobacterium tuberculosis H37Rv
  4m70-assembly1_A  TM=3.355E-01  e=3.444E+00  Solanum tuberosum
  1cnt-assembly2_2  TM=2.818E-01  e=5.865E+00  Homo sapiens

Secondary structure (DSSP, 8-state):
--SGGGGHHHHHHHHHHHHHHHHHTTSS-HHHHHHHHHHHHHHHHHHHH-GGGGGG---SSHHHHHHHHHHHHHTHHHHHHH-----

Organism: Salmonella enterica I (NCBI:txid59201)